Protein AF-A0A7R9TM48-F1 (afdb_monomer_lite)

Foldseek 3Di:
DVVVVVVVVVVVVLVVVVVVVVVVVVVVVPPPDPVVVVCVVVVVLVVCLVVVLVVVVQADPPDPQDRGHPVVDPVSVVSCVPSPVVVVVVVVVVVVVVVVVVVVVVVVVVVSVVVVVVVVVVVVVVVD

Organism: Micromonas pusilla (NCBI:txid38833)

Structure (mmCIF, N/CA/C/O backbone):
data_AF-A0A7R9TM48-F1
#
_entry.id   AF-A0A7R9TM48-F1
#
loop_
_atom_site.group_PDB
_atom_site.id
_atom_site.type_symbol
_atom_site.label_atom_id
_atom_site.label_alt_id
_atom_site.label_comp_id
_atom_site.label_asym_id
_atom_site.label_entity_id
_atom_site.label_seq_id
_atom_site.pdbx_PDB_ins_code
_atom_site.Cartn_x
_atom_site.Cartn_y
_atom_site.Cartn_z
_atom_site.occupancy
_atom_site.B_iso_or_equiv
_atom_site.auth_seq_id
_atom_site.auth_comp_id
_atom_site.auth_asym_id
_atom_site.auth_atom_id
_atom_site.pdbx_PDB_model_num
ATOM 1 N N . CYS A 1 1 ? 33.856 2.969 -44.219 1.00 60.69 1 CYS A N 1
ATOM 2 C CA . CYS A 1 1 ? 33.278 1.673 -43.786 1.00 60.69 1 CYS A CA 1
ATOM 3 C C . CYS A 1 1 ? 33.152 1.501 -42.269 1.00 60.69 1 CYS A C 1
ATOM 5 O O . CYS A 1 1 ? 32.064 1.160 -41.829 1.00 60.69 1 CYS A O 1
ATOM 7 N N . ALA A 1 2 ? 34.189 1.748 -41.456 1.00 60.31 2 ALA A N 1
ATOM 8 C CA . ALA A 1 2 ? 34.133 1.496 -40.005 1.00 60.31 2 ALA A CA 1
ATOM 9 C C . ALA A 1 2 ? 33.066 2.319 -39.248 1.00 60.31 2 ALA A C 1
ATOM 11 O O . ALA A 1 2 ? 32.366 1.782 -38.395 1.00 60.31 2 ALA A O 1
ATOM 12 N N . ILE A 1 3 ? 32.886 3.594 -39.612 1.00 58.06 3 ILE A N 1
ATOM 13 C CA . ILE A 1 3 ? 31.893 4.487 -38.988 1.00 58.06 3 ILE A CA 1
ATOM 14 C C . ILE A 1 3 ? 30.461 4.006 -39.277 1.00 58.06 3 ILE A C 1
ATOM 16 O O . ILE A 1 3 ? 29.659 3.862 -38.362 1.00 58.06 3 ILE A O 1
ATOM 20 N N . ALA A 1 4 ? 30.162 3.651 -40.530 1.00 64.38 4 ALA A N 1
ATOM 21 C CA . ALA A 1 4 ? 28.856 3.112 -40.919 1.00 64.38 4 ALA A CA 1
ATOM 22 C C . ALA A 1 4 ? 28.538 1.774 -40.223 1.00 64.38 4 ALA A C 1
ATOM 24 O O . ALA A 1 4 ? 27.401 1.535 -39.818 1.00 64.38 4 ALA A O 1
ATOM 25 N N . TYR A 1 5 ? 29.546 0.917 -40.027 1.00 67.50 5 TYR A N 1
ATOM 26 C CA . TYR A 1 5 ? 29.393 -0.333 -39.282 1.00 67.50 5 TYR A CA 1
ATOM 27 C C . TYR A 1 5 ? 29.118 -0.083 -37.794 1.00 67.50 5 TYR A C 1
ATOM 29 O O . TYR A 1 5 ? 28.210 -0.690 -37.229 1.00 67.50 5 TYR A O 1
ATOM 37 N N . ALA A 1 6 ? 29.840 0.854 -37.172 1.00 61.50 6 ALA A N 1
ATOM 38 C CA . ALA A 1 6 ? 29.633 1.227 -35.775 1.00 61.50 6 ALA A CA 1
ATOM 39 C C . ALA A 1 6 ? 28.235 1.824 -35.538 1.00 61.50 6 ALA A C 1
ATOM 41 O O . ALA A 1 6 ? 27.563 1.434 -34.584 1.00 61.50 6 ALA A O 1
ATOM 42 N N . LEU A 1 7 ? 27.757 2.689 -36.441 1.00 62.03 7 LEU A N 1
ATOM 43 C CA . LEU A 1 7 ? 26.403 3.256 -36.394 1.00 62.03 7 LEU A CA 1
ATOM 44 C C . LEU A 1 7 ? 25.325 2.185 -36.605 1.00 62.03 7 LEU A C 1
ATOM 46 O O . LEU A 1 7 ? 24.338 2.145 -35.871 1.00 62.03 7 LEU A O 1
ATOM 50 N N . SER A 1 8 ? 25.532 1.265 -37.551 1.00 71.81 8 SER A N 1
ATOM 51 C CA . SER A 1 8 ? 24.630 0.128 -37.787 1.00 71.81 8 SER A CA 1
ATOM 52 C C . SER A 1 8 ? 24.547 -0.797 -36.568 1.00 71.81 8 SER A C 1
ATOM 54 O O . SER A 1 8 ? 23.456 -1.204 -36.159 1.00 71.81 8 SER A O 1
ATOM 56 N N . ASN A 1 9 ? 25.686 -1.073 -35.932 1.00 68.50 9 ASN A N 1
ATOM 57 C CA . ASN A 1 9 ? 25.757 -1.909 -34.739 1.00 68.50 9 ASN A CA 1
ATOM 58 C C . ASN A 1 9 ? 25.127 -1.215 -33.519 1.00 68.50 9 ASN A C 1
ATOM 60 O O . ASN A 1 9 ? 24.345 -1.830 -32.798 1.00 68.50 9 ASN A O 1
ATOM 64 N N . ALA A 1 10 ? 25.378 0.084 -33.324 1.00 55.66 10 ALA A N 1
ATOM 65 C CA . ALA A 1 10 ? 24.742 0.882 -32.274 1.00 55.66 10 ALA A CA 1
ATOM 66 C C . ALA A 1 10 ? 23.218 0.977 -32.464 1.00 55.66 10 ALA A C 1
ATOM 68 O O . ALA A 1 10 ? 22.470 0.854 -31.494 1.00 55.66 10 ALA A O 1
ATOM 69 N N . ARG A 1 11 ? 22.742 1.106 -33.710 1.00 60.38 11 ARG A N 1
ATOM 70 C CA . ARG A 1 11 ? 21.311 1.099 -34.056 1.00 60.38 11 ARG A CA 1
ATOM 71 C C . ARG A 1 11 ? 20.660 -0.256 -33.781 1.00 60.38 11 ARG A C 1
ATOM 73 O O . ARG A 1 11 ? 19.581 -0.294 -33.193 1.00 60.38 11 ARG A O 1
ATOM 80 N N . LYS A 1 12 ? 21.313 -1.361 -34.163 1.00 68.19 12 LYS A N 1
ATOM 81 C CA . LYS A 1 12 ? 20.845 -2.727 -33.860 1.00 68.19 12 LYS A CA 1
ATOM 82 C C . LYS A 1 12 ? 20.785 -2.977 -32.355 1.00 68.19 12 LYS A C 1
ATOM 84 O O . LYS A 1 12 ? 19.770 -3.466 -31.868 1.00 68.19 12 LYS A O 1
ATOM 89 N N . ASN A 1 13 ? 21.816 -2.572 -31.618 1.00 62.69 13 ASN A N 1
ATOM 90 C CA . ASN A 1 13 ? 21.870 -2.730 -30.166 1.00 62.69 13 ASN A CA 1
ATOM 91 C C . ASN A 1 13 ? 20.833 -1.845 -29.456 1.00 62.69 13 ASN A C 1
ATOM 93 O O . ASN A 1 13 ? 20.127 -2.324 -28.575 1.00 62.69 13 ASN A O 1
ATOM 97 N N . GLY A 1 14 ? 20.660 -0.588 -29.876 1.00 60.94 14 GLY A N 1
ATOM 98 C CA . GLY A 1 14 ? 19.626 0.307 -29.345 1.00 60.94 14 GLY A CA 1
ATOM 99 C C . GLY A 1 14 ? 18.203 -0.176 -29.642 1.00 60.94 14 GLY A C 1
ATOM 100 O O . GLY A 1 14 ? 17.333 -0.105 -28.775 1.00 60.94 14 GLY A O 1
ATOM 101 N N . GLY A 1 15 ? 17.974 -0.740 -30.832 1.00 65.75 15 GLY A N 1
ATOM 102 C CA . GLY A 1 15 ? 16.712 -1.385 -31.199 1.00 65.75 15 GLY A CA 1
ATOM 103 C C . GLY A 1 15 ? 16.427 -2.642 -30.375 1.00 65.75 15 GLY A C 1
ATOM 104 O O . GLY A 1 15 ? 15.306 -2.817 -29.906 1.00 65.75 15 GLY A O 1
ATOM 105 N N . ALA A 1 16 ? 17.443 -3.472 -30.126 1.00 63.34 16 ALA A N 1
ATOM 106 C CA . ALA A 1 16 ? 17.329 -4.659 -29.280 1.00 63.34 16 ALA A CA 1
ATOM 107 C C . ALA A 1 16 ? 17.041 -4.300 -27.812 1.00 63.34 16 ALA A C 1
ATOM 109 O O . ALA A 1 16 ? 16.207 -4.938 -27.173 1.00 63.34 16 ALA A O 1
ATOM 110 N N . VAL A 1 17 ? 17.671 -3.245 -27.286 1.00 63.69 17 VAL A N 1
ATOM 111 C CA . VAL A 1 17 ? 17.399 -2.734 -25.933 1.00 63.69 17 VAL A CA 1
ATOM 112 C C . VAL A 1 17 ? 15.991 -2.143 -25.843 1.00 63.69 17 VAL A C 1
ATOM 114 O O . VAL A 1 17 ? 15.274 -2.435 -24.888 1.00 63.69 17 VAL A O 1
ATOM 117 N N . GLY A 1 18 ? 15.560 -1.371 -26.845 1.00 61.94 18 GLY A N 1
ATOM 118 C CA . GLY A 1 18 ? 14.196 -0.845 -26.927 1.00 61.94 18 GLY A CA 1
ATOM 119 C C . GLY A 1 18 ? 13.143 -1.955 -26.978 1.00 61.94 18 GLY A C 1
ATOM 120 O O . GLY A 1 18 ? 12.185 -1.918 -26.211 1.00 61.94 18 GLY A O 1
ATOM 121 N N . ALA A 1 19 ? 13.361 -2.979 -27.807 1.00 62.81 19 ALA A N 1
ATOM 122 C CA . ALA A 1 19 ? 12.497 -4.154 -27.892 1.00 62.81 19 ALA A CA 1
ATOM 123 C C . ALA A 1 19 ? 12.483 -4.956 -26.581 1.00 62.81 19 ALA A C 1
ATOM 125 O O . ALA A 1 19 ? 11.420 -5.366 -26.138 1.00 62.81 19 ALA A O 1
ATOM 126 N N . SER A 1 20 ? 13.629 -5.114 -25.912 1.00 60.62 20 SER A N 1
ATOM 127 C CA . SER A 1 20 ? 13.728 -5.799 -24.615 1.00 60.62 20 SER A CA 1
ATOM 128 C C . SER A 1 20 ? 13.022 -5.034 -23.487 1.00 60.62 20 SER A C 1
ATOM 130 O O . SER A 1 20 ? 12.338 -5.634 -22.658 1.00 60.62 20 SER A O 1
ATOM 132 N N . LEU A 1 21 ? 13.103 -3.698 -23.481 1.00 64.12 21 LEU A N 1
ATOM 133 C CA . LEU A 1 21 ? 12.345 -2.853 -22.552 1.00 64.12 21 LEU A CA 1
ATOM 134 C C . LEU A 1 21 ? 10.840 -2.919 -22.818 1.00 64.12 21 LEU A C 1
ATOM 136 O O . LEU A 1 21 ? 10.068 -3.039 -21.866 1.00 64.12 21 LEU A O 1
ATOM 140 N N . MET A 1 22 ? 10.424 -2.885 -24.087 1.00 62.09 22 MET A N 1
ATOM 141 C CA . MET A 1 22 ? 9.015 -3.031 -24.453 1.00 62.09 22 MET A CA 1
ATOM 142 C C . MET A 1 22 ? 8.488 -4.417 -24.068 1.00 62.09 22 MET A C 1
ATOM 144 O O . MET A 1 22 ? 7.476 -4.500 -23.381 1.00 62.09 22 MET A O 1
ATOM 148 N N . MET A 1 23 ? 9.233 -5.481 -24.377 1.00 60.19 23 MET A N 1
ATOM 149 C CA . MET A 1 23 ? 8.916 -6.862 -24.000 1.00 60.19 23 MET A CA 1
ATOM 150 C C . MET A 1 23 ? 8.852 -7.029 -22.474 1.00 60.19 23 MET A C 1
ATOM 152 O O . MET A 1 23 ? 7.957 -7.686 -21.962 1.00 60.19 23 MET A O 1
ATOM 156 N N . SER A 1 24 ? 9.746 -6.384 -21.716 1.00 59.97 24 SER A N 1
ATOM 157 C CA . SER A 1 24 ? 9.717 -6.370 -20.244 1.00 59.97 24 SER A CA 1
ATOM 158 C C . SER A 1 24 ? 8.503 -5.613 -19.686 1.00 59.97 24 SER A C 1
ATOM 160 O O . SER A 1 24 ? 7.911 -6.031 -18.686 1.00 59.97 24 SER A O 1
ATOM 162 N N . SER A 1 25 ? 8.094 -4.521 -20.343 1.00 61.28 25 SER A N 1
ATOM 163 C CA . SER A 1 25 ? 6.884 -3.772 -19.983 1.00 61.28 25 SER A CA 1
ATOM 164 C C . SER A 1 25 ? 5.606 -4.559 -20.296 1.00 61.28 25 SER A C 1
ATOM 166 O O . SER A 1 25 ? 4.717 -4.627 -19.449 1.00 61.28 25 SER A O 1
ATOM 168 N N . GLU A 1 26 ? 5.568 -5.241 -21.442 1.00 58.06 26 GLU A N 1
ATOM 169 C CA . GLU A 1 26 ? 4.439 -6.043 -21.917 1.00 58.06 26 GLU A CA 1
ATOM 170 C C . GLU A 1 26 ? 4.312 -7.359 -21.138 1.00 58.06 26 GLU A C 1
ATOM 172 O O . GLU A 1 26 ? 3.219 -7.780 -20.767 1.00 58.06 26 GLU A O 1
ATOM 177 N N . GLN A 1 27 ? 5.435 -7.975 -20.763 1.00 58.00 27 GLN A N 1
ATOM 178 C CA . GLN A 1 27 ? 5.453 -9.157 -19.901 1.00 58.00 27 GLN A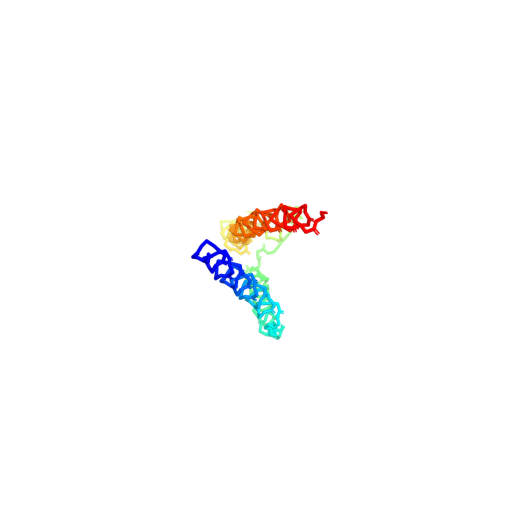 CA 1
ATOM 179 C C . GLN A 1 27 ? 5.041 -8.834 -18.459 1.00 58.00 27 GLN A C 1
ATOM 181 O O . GLN A 1 27 ? 4.505 -9.696 -17.758 1.00 58.00 27 GLN A O 1
ATOM 186 N N . ARG A 1 28 ? 5.269 -7.600 -17.987 1.00 58.69 28 ARG A N 1
ATOM 187 C CA . ARG A 1 28 ? 4.772 -7.150 -16.679 1.00 58.69 28 ARG A CA 1
ATOM 188 C C . ARG A 1 28 ? 3.253 -6.971 -16.687 1.00 58.69 28 ARG A C 1
ATOM 190 O O . ARG A 1 28 ? 2.627 -7.326 -15.692 1.00 58.69 28 ARG A O 1
ATOM 197 N N . THR A 1 29 ? 2.668 -6.460 -17.768 1.00 61.78 29 THR A N 1
ATOM 198 C CA . THR A 1 29 ? 1.210 -6.296 -17.901 1.00 61.78 29 THR A CA 1
ATOM 199 C C . THR A 1 29 ? 0.478 -7.608 -18.195 1.00 61.78 29 THR A C 1
ATOM 201 O O . THR A 1 29 ? -0.665 -7.747 -17.773 1.00 61.78 29 THR A O 1
ATOM 204 N N . ASN A 1 30 ? 1.125 -8.589 -18.838 1.00 59.91 30 ASN A N 1
ATOM 205 C CA . ASN A 1 30 ? 0.511 -9.883 -19.184 1.00 59.91 30 ASN A CA 1
ATOM 206 C C . ASN A 1 30 ? 0.585 -10.967 -18.098 1.00 59.91 30 ASN A C 1
ATOM 208 O O . ASN A 1 30 ? 0.070 -12.068 -18.301 1.00 59.91 30 ASN A O 1
ATOM 212 N N . ARG A 1 31 ? 1.214 -10.718 -16.940 1.00 69.25 31 ARG A N 1
ATOM 213 C CA . ARG A 1 31 ? 1.091 -11.678 -15.835 1.00 69.25 31 ARG A CA 1
ATOM 214 C C . ARG A 1 31 ? -0.358 -11.657 -15.351 1.00 69.25 31 ARG A C 1
ATOM 216 O O . ARG A 1 31 ? -0.801 -10.598 -14.905 1.00 69.25 31 ARG A O 1
ATOM 223 N N . PRO A 1 32 ? -1.086 -12.788 -15.394 1.00 67.56 32 PRO A N 1
ATOM 224 C CA . PRO A 1 32 ? -2.445 -12.820 -14.890 1.00 67.56 32 PRO A CA 1
ATOM 225 C C . PRO A 1 32 ? -2.395 -12.450 -13.411 1.00 67.56 32 PRO A C 1
ATOM 227 O O . PRO A 1 32 ? -1.780 -13.148 -12.600 1.00 67.56 32 PRO A O 1
ATOM 230 N N . PHE A 1 33 ? -3.001 -11.315 -13.065 1.00 71.69 33 PHE A N 1
ATOM 231 C CA . PHE A 1 33 ? -3.253 -10.997 -11.673 1.00 71.69 33 PHE A CA 1
ATOM 232 C C . PHE A 1 33 ? -4.131 -12.113 -11.132 1.00 71.69 33 PHE A C 1
ATOM 234 O O . PHE A 1 33 ? -5.235 -12.335 -11.627 1.00 71.69 33 PHE A O 1
ATOM 241 N N . ASP A 1 34 ? -3.632 -12.845 -10.140 1.00 85.62 34 ASP A N 1
ATOM 242 C CA . ASP A 1 34 ? -4.445 -13.835 -9.452 1.00 85.62 34 ASP A CA 1
ATOM 243 C C . ASP A 1 34 ? -5.459 -13.083 -8.584 1.00 85.62 34 ASP A C 1
ATOM 245 O O . ASP A 1 34 ? -5.242 -12.787 -7.404 1.00 85.62 34 ASP A O 1
ATOM 249 N N . VAL A 1 35 ? -6.564 -12.717 -9.230 1.00 88.50 35 VAL A N 1
ATOM 250 C CA . VAL A 1 35 ? -7.659 -11.937 -8.661 1.00 88.50 35 VAL A CA 1
ATOM 251 C C . VAL A 1 35 ? -8.197 -12.636 -7.416 1.00 88.50 35 VAL A C 1
ATOM 253 O O . VAL A 1 35 ? -8.550 -11.973 -6.444 1.00 88.50 35 VAL A O 1
ATOM 256 N N . ARG A 1 36 ? -8.191 -13.974 -7.401 1.00 91.56 36 ARG A N 1
ATOM 257 C CA . ARG A 1 36 ? -8.656 -14.774 -6.264 1.00 91.56 36 ARG A CA 1
ATOM 258 C C . ARG A 1 36 ? -7.738 -14.609 -5.062 1.00 91.56 36 ARG A C 1
ATOM 260 O O . ARG A 1 36 ? -8.241 -14.379 -3.968 1.00 91.56 36 ARG A O 1
ATOM 267 N N . ARG A 1 37 ? -6.415 -14.660 -5.249 1.00 88.69 37 ARG A N 1
ATOM 268 C CA . ARG A 1 37 ? -5.454 -14.392 -4.160 1.00 88.69 37 ARG A CA 1
ATOM 269 C C . ARG A 1 37 ? -5.583 -12.970 -3.629 1.00 88.69 37 ARG A C 1
ATOM 271 O O . ARG A 1 37 ? -5.581 -12.777 -2.418 1.00 88.69 37 ARG A O 1
ATOM 278 N N . PHE A 1 38 ? -5.740 -11.990 -4.517 1.00 89.75 38 PHE A N 1
ATOM 279 C CA . PHE A 1 38 ? -5.944 -10.595 -4.123 1.00 89.75 38 PHE A CA 1
ATOM 280 C C . PHE A 1 38 ? -7.202 -10.422 -3.263 1.00 89.75 38 PHE A C 1
ATOM 282 O O . PHE A 1 38 ? -7.132 -9.857 -2.172 1.00 89.75 38 PHE A O 1
ATOM 289 N N . HIS A 1 39 ? -8.332 -10.982 -3.706 1.00 92.94 39 HIS A N 1
ATOM 290 C CA . HIS A 1 39 ? -9.576 -10.953 -2.938 1.00 92.94 39 HIS A CA 1
ATOM 291 C C . HIS A 1 39 ? -9.434 -11.716 -1.622 1.00 92.94 39 HIS A C 1
ATOM 293 O O . HIS A 1 39 ? -9.830 -11.195 -0.589 1.00 92.94 39 HIS A O 1
ATOM 299 N N . ALA A 1 40 ? -8.812 -12.896 -1.620 1.00 95.19 40 ALA A N 1
ATOM 300 C CA . ALA A 1 40 ? -8.599 -13.665 -0.398 1.00 95.19 40 ALA A CA 1
ATOM 301 C C . ALA A 1 40 ? -7.820 -12.863 0.658 1.00 95.19 40 ALA A C 1
ATOM 303 O O . ALA A 1 40 ? -8.217 -12.839 1.822 1.00 95.19 40 ALA A O 1
ATOM 304 N N . VAL A 1 41 ? -6.756 -12.155 0.262 1.00 92.25 41 VAL A N 1
ATOM 305 C CA . VAL A 1 41 ? -5.973 -11.308 1.177 1.00 92.25 41 VAL A CA 1
ATOM 306 C C . VAL A 1 41 ? -6.789 -10.110 1.659 1.00 92.25 41 VAL A C 1
ATOM 308 O O . VAL A 1 41 ? -6.880 -9.885 2.860 1.00 92.25 41 VAL A O 1
ATOM 311 N N . ILE A 1 42 ? -7.416 -9.355 0.757 1.00 92.44 42 ILE A N 1
ATOM 312 C CA . ILE A 1 42 ? -8.146 -8.142 1.152 1.00 92.44 42 ILE A CA 1
ATOM 313 C C . ILE A 1 42 ? -9.329 -8.482 2.045 1.00 92.44 42 ILE A C 1
ATOM 315 O O . ILE A 1 42 ? -9.488 -7.888 3.105 1.00 92.44 42 ILE A O 1
ATOM 319 N N . TRP A 1 43 ? -10.132 -9.466 1.653 1.00 95.38 43 TRP A N 1
ATOM 320 C CA . TRP A 1 43 ? -11.326 -9.837 2.399 1.00 95.38 43 TRP A CA 1
ATOM 321 C C . TRP A 1 43 ? -10.980 -10.430 3.762 1.00 95.38 43 TRP A 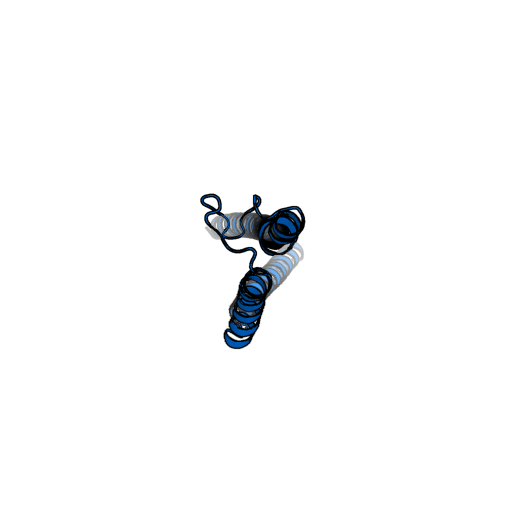C 1
ATOM 323 O O . TRP A 1 43 ? -11.660 -10.122 4.738 1.00 95.38 43 TRP A O 1
ATOM 333 N N . SER A 1 44 ? -9.909 -11.226 3.863 1.00 94.06 44 SER A N 1
ATOM 334 C CA . SER A 1 44 ? -9.469 -11.756 5.158 1.00 94.06 44 SER A CA 1
ATOM 335 C C . SER A 1 44 ? -8.951 -10.656 6.080 1.00 94.06 44 SER A C 1
ATOM 337 O O . SER A 1 44 ? -9.355 -10.601 7.240 1.00 94.06 44 SER A O 1
ATOM 339 N N . VAL A 1 45 ? -8.123 -9.740 5.574 1.00 92.50 45 VAL A N 1
ATOM 340 C CA . VAL A 1 45 ? -7.594 -8.622 6.367 1.00 92.50 45 VAL A CA 1
ATOM 341 C C . VAL A 1 45 ? -8.719 -7.676 6.789 1.00 92.50 45 VAL A C 1
ATOM 343 O O . VAL A 1 45 ? -8.836 -7.366 7.973 1.00 92.50 45 VAL A O 1
ATOM 346 N N . SER A 1 46 ? -9.590 -7.260 5.866 1.00 91.81 46 SER A N 1
ATOM 347 C CA . SER A 1 46 ? -10.749 -6.414 6.180 1.00 91.81 46 SER A CA 1
ATOM 348 C C . SER A 1 46 ? -11.698 -7.094 7.169 1.00 91.81 46 SER A C 1
ATOM 350 O O . SER A 1 46 ? -12.130 -6.465 8.134 1.00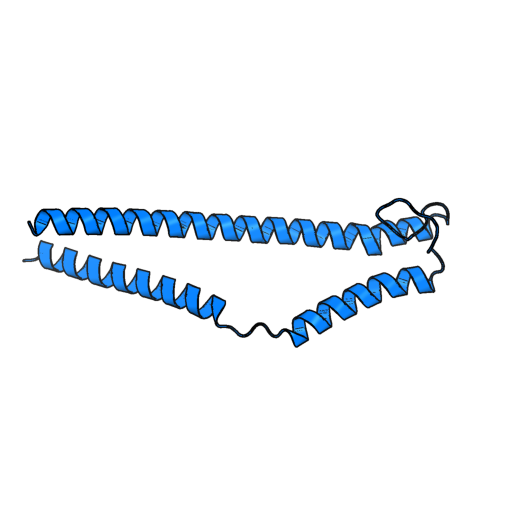 91.81 46 SER A O 1
ATOM 352 N N . GLY A 1 47 ? -11.975 -8.386 6.975 1.00 91.94 47 GLY A N 1
ATOM 353 C CA . GLY A 1 47 ? -12.796 -9.182 7.885 1.00 91.94 47 GLY A CA 1
ATOM 354 C C . GLY A 1 47 ? -12.191 -9.277 9.286 1.00 91.94 47 GLY A C 1
ATOM 355 O O . GLY A 1 47 ? -12.892 -9.064 10.274 1.00 91.94 47 GLY A O 1
ATOM 356 N N . ALA A 1 48 ? -10.884 -9.520 9.401 1.00 91.31 48 ALA A N 1
ATOM 357 C CA . ALA A 1 48 ? -10.193 -9.567 10.689 1.00 91.31 48 ALA A CA 1
ATOM 358 C C . ALA A 1 48 ? -10.214 -8.203 11.402 1.00 91.31 48 ALA A C 1
ATOM 360 O O . ALA A 1 48 ? -10.571 -8.116 12.577 1.00 91.31 48 ALA A O 1
ATOM 361 N N . LEU A 1 49 ? -9.905 -7.119 10.685 1.00 90.06 49 LEU A N 1
ATOM 362 C CA . LEU A 1 49 ? -9.890 -5.763 11.246 1.00 90.06 49 LEU A CA 1
ATOM 363 C C . LEU A 1 49 ? -11.283 -5.260 11.652 1.00 90.06 49 LEU A C 1
ATOM 365 O O . LEU A 1 49 ? -11.383 -4.404 12.530 1.00 90.06 49 LEU A O 1
ATOM 369 N N . ALA A 1 50 ? -12.348 -5.800 11.057 1.00 88.38 50 ALA A N 1
ATOM 370 C CA . ALA A 1 50 ? -13.723 -5.528 11.463 1.00 88.38 50 ALA A CA 1
ATOM 371 C C . ALA A 1 50 ? -14.171 -6.397 12.653 1.00 88.38 50 ALA A C 1
ATOM 373 O O . ALA A 1 50 ? -14.782 -5.892 13.595 1.00 88.38 50 ALA A O 1
ATOM 374 N N . THR A 1 51 ? -13.854 -7.695 12.639 1.00 88.50 51 THR A N 1
ATOM 375 C CA . THR A 1 51 ? -14.339 -8.654 13.651 1.00 88.50 51 THR A CA 1
ATOM 376 C C . THR A 1 51 ? -13.644 -8.512 15.003 1.00 88.50 51 THR A C 1
ATOM 378 O O . THR A 1 51 ? -14.298 -8.688 16.026 1.00 88.50 51 THR A O 1
ATOM 381 N N . VAL A 1 52 ? -12.360 -8.142 15.041 1.00 89.38 52 VAL A N 1
ATOM 382 C CA . VAL A 1 52 ? -11.592 -7.956 16.288 1.00 89.38 52 VAL A CA 1
ATOM 383 C C . VAL A 1 52 ? -12.167 -6.852 17.201 1.00 89.38 52 VAL A C 1
ATOM 385 O O . VAL A 1 52 ? -12.457 -7.131 18.364 1.00 89.38 52 VAL A O 1
ATOM 388 N N . PRO A 1 53 ? -12.384 -5.603 16.743 1.00 86.69 53 PRO A N 1
ATOM 389 C CA . PRO A 1 53 ? -13.001 -4.573 17.583 1.00 86.69 53 PRO A CA 1
ATOM 390 C C . PRO A 1 53 ? -14.493 -4.829 17.845 1.00 86.69 53 PRO A C 1
ATOM 392 O O . PRO A 1 53 ? -15.025 -4.362 18.855 1.00 86.69 53 PRO A O 1
ATOM 395 N N . TRP A 1 54 ? -15.171 -5.568 16.958 1.00 86.12 54 TRP A N 1
ATOM 396 C CA . TRP A 1 54 ? -16.551 -5.998 17.175 1.00 86.12 54 TRP A CA 1
ATOM 397 C C . TRP A 1 54 ? -16.663 -6.990 18.335 1.00 86.12 54 TRP A C 1
ATOM 399 O O . TRP A 1 54 ? -17.447 -6.751 19.254 1.00 86.12 54 TRP A O 1
ATOM 409 N N . SER A 1 55 ? -15.838 -8.042 18.352 1.00 87.25 55 SER A N 1
ATOM 410 C CA . SER A 1 55 ? -15.835 -9.046 19.425 1.00 87.25 55 SER A CA 1
ATOM 411 C C . SER A 1 55 ? -15.396 -8.468 20.773 1.00 87.25 55 SER A C 1
ATOM 413 O O . SER A 1 55 ? -15.874 -8.907 21.815 1.00 87.25 55 SER A O 1
ATOM 415 N N . ALA A 1 56 ? -14.558 -7.428 20.764 1.00 85.12 56 ALA A N 1
ATOM 416 C CA . ALA A 1 56 ? -14.168 -6.684 21.960 1.00 85.12 56 ALA A CA 1
ATOM 417 C C . ALA A 1 56 ? -15.246 -5.706 22.480 1.00 85.12 56 ALA A C 1
ATOM 419 O O . ALA A 1 56 ? -15.040 -5.065 23.511 1.00 85.12 56 ALA A O 1
ATOM 420 N N . GLY A 1 57 ? -16.376 -5.538 21.779 1.00 84.38 57 GLY A N 1
ATOM 421 C CA . GLY A 1 57 ? -17.480 -4.678 22.221 1.00 84.38 57 GLY A CA 1
ATOM 422 C C . GLY A 1 57 ? -17.132 -3.185 22.285 1.00 84.38 57 GLY A C 1
ATOM 423 O O . GLY A 1 57 ? -17.766 -2.431 23.025 1.00 84.38 57 GLY A O 1
ATOM 424 N N . VAL A 1 58 ? -16.124 -2.732 21.532 1.00 86.81 58 VAL A N 1
ATOM 425 C CA . VAL A 1 58 ? -15.653 -1.331 21.546 1.00 86.81 58 VAL A CA 1
ATOM 426 C C . VAL A 1 58 ? -16.266 -0.466 20.438 1.00 86.81 58 VAL A C 1
ATOM 428 O O . VAL A 1 58 ? -15.936 0.716 20.316 1.00 86.81 58 VAL A O 1
ATOM 431 N N . LEU A 1 59 ? -17.167 -1.033 19.632 1.00 85.44 59 LEU A N 1
ATOM 432 C CA . LEU A 1 59 ? -17.914 -0.289 18.620 1.00 85.44 59 LEU A CA 1
ATOM 433 C C . LEU A 1 59 ? -18.879 0.706 19.271 1.00 85.44 59 LEU A C 1
ATOM 435 O O . LEU A 1 59 ? -19.526 0.404 20.276 1.00 85.44 59 LEU A O 1
ATOM 439 N N . GLY A 1 60 ? -19.009 1.892 18.686 1.00 82.44 60 GLY A N 1
ATOM 440 C CA . GLY A 1 60 ? -19.948 2.894 19.175 1.00 82.44 60 GLY A CA 1
ATOM 441 C C . GLY A 1 60 ? -20.020 4.128 18.283 1.00 82.44 60 GLY A C 1
ATOM 442 O O . GLY A 1 60 ? -19.344 4.178 17.255 1.00 82.44 60 GLY A O 1
ATOM 443 N N . PRO A 1 61 ? -20.834 5.129 18.668 1.00 77.75 61 PRO A N 1
ATOM 444 C CA . PRO A 1 61 ? -20.909 6.411 17.979 1.00 77.75 61 PRO A CA 1
ATOM 445 C C . PRO A 1 61 ? -19.568 7.136 18.122 1.00 77.75 61 PRO A C 1
ATOM 447 O O . PRO A 1 61 ? -19.297 7.850 19.090 1.00 77.75 61 PRO A O 1
ATOM 450 N N . ALA A 1 62 ? -18.707 6.884 17.150 1.00 79.69 62 ALA A N 1
ATOM 451 C CA . ALA A 1 62 ? -17.374 7.427 17.025 1.00 79.69 62 ALA A CA 1
ATOM 452 C C . ALA A 1 62 ? -17.337 8.440 15.864 1.00 79.69 62 ALA A C 1
ATOM 454 O O . ALA A 1 62 ? -18.305 8.577 15.120 1.00 79.69 62 ALA A O 1
ATOM 455 N N . GLY A 1 63 ? -16.260 9.228 15.761 1.00 74.62 63 GLY A N 1
ATOM 456 C CA . GLY A 1 63 ? -16.150 10.287 14.745 1.00 74.62 63 GLY A CA 1
ATOM 457 C C . GLY A 1 63 ? -16.262 9.773 13.301 1.00 74.62 63 GLY A C 1
ATOM 458 O O . GLY A 1 63 ? -16.201 8.574 13.059 1.00 74.62 63 GLY A O 1
ATOM 459 N N . ALA A 1 64 ? -16.337 10.692 12.334 1.00 73.00 64 ALA A N 1
ATOM 460 C CA . ALA A 1 64 ? -16.694 10.418 10.931 1.00 73.00 64 ALA A CA 1
ATOM 461 C C . ALA A 1 64 ? -15.910 9.296 10.215 1.00 73.00 64 ALA A C 1
ATOM 463 O O . ALA A 1 64 ? -16.388 8.752 9.227 1.00 73.00 64 ALA A O 1
ATOM 464 N N . TRP A 1 65 ? -14.716 8.951 10.697 1.00 75.38 65 TRP A N 1
ATOM 465 C CA . TRP A 1 65 ? -13.774 8.083 9.989 1.00 75.38 65 TRP A CA 1
ATOM 466 C C . TRP A 1 65 ? -13.537 6.726 10.652 1.00 75.38 65 TRP A C 1
ATOM 468 O O . TRP A 1 65 ? -12.953 5.848 10.031 1.00 75.38 65 TRP A O 1
ATOM 478 N N . CYS A 1 66 ? -13.935 6.539 11.912 1.00 80.31 66 CYS A N 1
ATOM 479 C CA . CYS A 1 66 ? -13.629 5.318 12.655 1.00 80.31 66 CYS A CA 1
ATOM 480 C C . CYS A 1 66 ? -14.821 4.920 13.516 1.00 80.31 66 CYS A C 1
ATOM 482 O O . CYS A 1 66 ? -15.360 5.766 14.216 1.00 80.31 66 CYS A O 1
ATOM 484 N N . TRP A 1 67 ? -15.170 3.635 13.509 1.00 82.94 67 TRP A N 1
ATOM 485 C CA . TRP A 1 67 ? -16.315 3.053 14.220 1.00 82.94 67 TRP A CA 1
ATOM 486 C C . TRP A 1 67 ? -16.031 2.640 15.680 1.00 82.94 67 TRP A C 1
ATOM 488 O O . TRP A 1 67 ? -16.929 2.179 16.383 1.00 82.94 67 TRP A O 1
ATOM 498 N N . ILE A 1 68 ? -14.782 2.755 16.146 1.00 85.19 68 ILE A N 1
ATOM 499 C CA . ILE A 1 68 ? -14.365 2.367 17.505 1.00 85.19 68 ILE A CA 1
ATOM 500 C C . ILE A 1 68 ? -14.489 3.578 18.430 1.00 85.19 68 ILE A C 1
ATOM 502 O O . ILE A 1 68 ? -13.833 4.595 18.200 1.00 85.19 68 ILE A O 1
ATOM 506 N N . ASP A 1 69 ? -15.285 3.497 19.493 1.00 85.31 69 ASP A N 1
ATOM 507 C CA . ASP A 1 69 ? -15.528 4.640 20.381 1.00 85.31 69 ASP A CA 1
ATOM 508 C C . ASP A 1 69 ? -14.382 4.843 21.381 1.00 85.31 69 ASP A C 1
ATOM 510 O O . ASP A 1 69 ? -14.228 4.096 22.344 1.00 85.31 69 ASP A O 1
ATOM 514 N N . ALA A 1 70 ? -13.593 5.904 21.182 1.00 78.56 70 ALA A N 1
ATOM 515 C CA . ALA A 1 70 ? -12.469 6.259 22.052 1.00 78.56 70 ALA A CA 1
ATOM 516 C C . ALA A 1 70 ? -12.885 6.558 23.507 1.00 78.56 70 ALA A C 1
ATOM 518 O O . ALA A 1 70 ? -12.037 6.511 24.403 1.00 78.56 70 ALA A O 1
ATOM 519 N N . ARG A 1 71 ? -14.173 6.844 23.754 1.00 79.94 71 ARG A N 1
ATOM 520 C CA . ARG A 1 71 ? -14.723 7.081 25.097 1.00 79.94 71 ARG A CA 1
ATOM 521 C C . ARG A 1 71 ? -14.916 5.795 25.898 1.00 79.94 71 ARG A C 1
ATOM 523 O O . ARG A 1 71 ? -15.029 5.867 27.115 1.00 79.94 71 ARG A O 1
ATOM 530 N N . ARG A 1 72 ? -14.857 4.619 25.259 1.00 80.56 72 ARG A N 1
ATOM 531 C CA . ARG A 1 72 ? -14.930 3.299 25.922 1.00 80.56 72 ARG A CA 1
ATOM 532 C C . ARG A 1 72 ? -13.630 2.887 26.636 1.00 80.56 72 ARG A C 1
ATOM 534 O O . ARG A 1 72 ? -13.440 1.721 26.967 1.00 80.56 72 ARG A O 1
ATOM 541 N N . GLY A 1 73 ? -12.729 3.838 26.891 1.00 84.06 73 GLY A N 1
ATOM 542 C CA . GLY A 1 73 ? -11.510 3.645 27.675 1.00 84.06 73 GLY A CA 1
ATOM 543 C C . GLY A 1 73 ? -10.265 3.296 26.852 1.00 84.06 73 GLY A C 1
ATOM 544 O O . GLY A 1 73 ? -10.260 3.313 25.620 1.00 84.06 73 GLY A O 1
ATOM 545 N N . ARG A 1 74 ? -9.169 2.981 27.559 1.00 86.38 74 ARG A N 1
ATOM 546 C CA . ARG A 1 74 ? -7.829 2.766 26.971 1.00 86.38 74 ARG A CA 1
ATOM 547 C C . ARG A 1 74 ? -7.795 1.637 25.936 1.00 86.38 74 ARG A C 1
ATOM 549 O O . ARG A 1 74 ? -7.106 1.755 24.929 1.00 86.38 74 ARG A O 1
ATOM 556 N N . THR A 1 75 ? -8.573 0.578 26.148 1.00 86.06 75 THR A N 1
ATOM 557 C CA . THR A 1 75 ? -8.670 -0.565 25.228 1.00 86.06 75 THR A CA 1
ATOM 558 C C . THR A 1 75 ? -9.205 -0.145 23.858 1.00 86.06 75 THR A C 1
ATOM 560 O O . THR A 1 75 ? -8.645 -0.518 22.831 1.00 86.06 75 THR A O 1
ATOM 563 N N . ALA A 1 76 ? -10.235 0.703 23.820 1.00 86.56 76 ALA A N 1
ATOM 564 C CA . ALA A 1 76 ? -10.785 1.211 22.567 1.00 86.56 76 ALA A CA 1
ATOM 565 C C . ALA A 1 76 ? -9.797 2.134 21.831 1.00 86.56 76 ALA A C 1
ATOM 567 O O . ALA A 1 76 ? -9.710 2.097 20.604 1.00 86.56 76 ALA A O 1
ATOM 568 N N . GLN A 1 77 ? -8.997 2.916 22.563 1.00 87.81 77 GLN A N 1
ATOM 569 C CA . GLN A 1 77 ? -7.929 3.725 21.965 1.00 87.81 77 GLN A CA 1
ATOM 570 C C . GLN A 1 77 ? -6.829 2.857 21.340 1.00 87.81 77 GLN A C 1
ATOM 572 O O . GLN A 1 77 ? -6.403 3.130 20.217 1.00 87.81 77 GLN A O 1
ATOM 577 N N . ALA A 1 78 ? -6.422 1.779 22.018 1.00 89.50 78 ALA A N 1
ATOM 578 C CA . ALA A 1 78 ? -5.470 0.816 21.468 1.00 89.50 78 ALA A CA 1
ATOM 579 C C . ALA A 1 78 ? -6.007 0.161 20.183 1.00 89.50 78 ALA A C 1
ATOM 581 O O . ALA A 1 78 ? -5.291 0.102 19.184 1.00 89.50 78 ALA A O 1
ATOM 582 N N . PHE A 1 79 ? -7.283 -0.241 20.157 1.00 90.00 79 PHE A N 1
ATOM 583 C CA . PHE A 1 79 ? -7.906 -0.782 18.945 1.00 90.00 79 PHE A CA 1
ATOM 584 C C . PHE A 1 79 ? -8.013 0.249 17.812 1.00 90.00 79 PHE A C 1
ATOM 586 O O . PHE A 1 79 ? -7.799 -0.112 16.658 1.00 90.00 79 PHE A O 1
ATOM 593 N N . ARG A 1 80 ? -8.268 1.536 18.095 1.00 89.62 80 ARG A N 1
ATOM 594 C CA . ARG A 1 80 ? -8.197 2.596 17.065 1.00 89.62 80 ARG A CA 1
ATOM 595 C C . ARG A 1 80 ? -6.802 2.690 16.457 1.00 89.62 80 ARG A C 1
ATOM 597 O O . ARG A 1 80 ? -6.671 2.785 15.240 1.00 89.62 80 ARG A O 1
ATOM 604 N N . LEU A 1 81 ? -5.760 2.661 17.283 1.00 89.62 81 LEU A N 1
ATOM 605 C CA . LEU A 1 81 ? -4.387 2.724 16.790 1.00 89.62 81 LEU A CA 1
ATOM 606 C C . LEU A 1 81 ? -4.052 1.497 15.933 1.00 89.62 81 LEU A C 1
ATOM 608 O O . LEU A 1 81 ? -3.617 1.647 14.795 1.00 89.62 81 LEU A O 1
ATOM 612 N N . MET A 1 82 ? -4.313 0.299 16.456 1.00 90.38 82 MET A N 1
ATOM 613 C CA . MET A 1 82 ? -3.880 -0.957 15.842 1.00 90.38 82 MET A CA 1
ATOM 614 C C . MET A 1 82 ? -4.744 -1.389 14.658 1.00 90.38 82 MET A C 1
ATOM 616 O O . MET A 1 82 ? -4.208 -1.805 13.637 1.00 90.38 82 MET A O 1
ATOM 620 N N . CYS A 1 83 ? -6.071 -1.304 14.769 1.00 89.44 83 CYS A N 1
ATOM 621 C CA . CYS A 1 83 ? -6.975 -1.826 13.743 1.00 89.44 83 CYS A CA 1
ATOM 622 C C . CYS A 1 83 ? -7.337 -0.799 12.668 1.00 89.44 83 CYS A C 1
ATOM 624 O O . CYS A 1 83 ? -7.816 -1.189 11.607 1.00 89.44 83 CYS A O 1
ATOM 626 N N . PHE A 1 84 ? -7.128 0.495 12.925 1.00 88.25 84 PHE A N 1
ATOM 627 C CA . PHE A 1 84 ? -7.472 1.554 11.978 1.00 88.25 84 PHE A CA 1
ATOM 628 C C . PHE A 1 84 ? -6.241 2.340 11.524 1.00 88.25 84 PHE A C 1
ATOM 630 O O . PHE A 1 84 ? -5.896 2.305 10.344 1.00 88.25 84 PHE A O 1
ATOM 637 N N . TYR A 1 85 ? -5.537 3.012 12.438 1.00 90.88 85 TYR A N 1
ATOM 638 C CA . TYR A 1 85 ? -4.452 3.913 12.038 1.00 90.88 85 TYR A CA 1
ATOM 639 C C . TYR A 1 85 ? -3.237 3.182 11.461 1.00 90.88 85 TYR A C 1
ATOM 641 O O . TYR A 1 85 ? -2.734 3.603 10.424 1.00 90.88 85 TYR A O 1
ATOM 649 N N . VAL A 1 86 ? -2.771 2.096 12.084 1.00 93.38 86 VAL A N 1
ATOM 650 C CA . VAL A 1 86 ? -1.606 1.340 11.590 1.00 93.38 86 VAL A CA 1
ATOM 651 C C . VAL A 1 86 ? -1.824 0.846 10.149 1.00 93.38 86 VAL A C 1
ATOM 653 O O . VAL A 1 86 ? -1.004 1.193 9.298 1.00 93.38 86 VAL A O 1
ATOM 656 N N . PRO A 1 87 ? -2.927 0.145 9.811 1.00 91.50 87 PRO A N 1
ATOM 657 C CA . PRO A 1 87 ? -3.214 -0.242 8.431 1.00 91.50 87 PRO A CA 1
ATOM 658 C C . PRO A 1 87 ? -3.252 0.940 7.458 1.00 91.50 87 PRO A C 1
ATOM 660 O O . PRO A 1 87 ? -2.648 0.863 6.390 1.00 91.50 87 PRO A O 1
ATOM 663 N N . VAL A 1 88 ? -3.903 2.049 7.831 1.00 91.69 88 VAL A N 1
ATOM 664 C CA . VAL A 1 88 ? -3.986 3.256 6.989 1.00 91.69 88 VAL A CA 1
ATOM 665 C C . VAL A 1 88 ? -2.596 3.813 6.688 1.00 91.69 88 VAL A C 1
ATOM 667 O O . VAL A 1 88 ? -2.269 4.059 5.528 1.00 91.69 88 VAL A O 1
ATOM 670 N N . TRP A 1 89 ? -1.748 3.962 7.705 1.00 95.62 89 TRP A N 1
ATOM 671 C CA . TRP A 1 89 ? -0.386 4.458 7.516 1.00 95.62 89 TRP A CA 1
ATOM 672 C C . TRP A 1 89 ? 0.474 3.505 6.684 1.00 95.62 89 TRP A C 1
ATOM 674 O O . TRP A 1 89 ? 1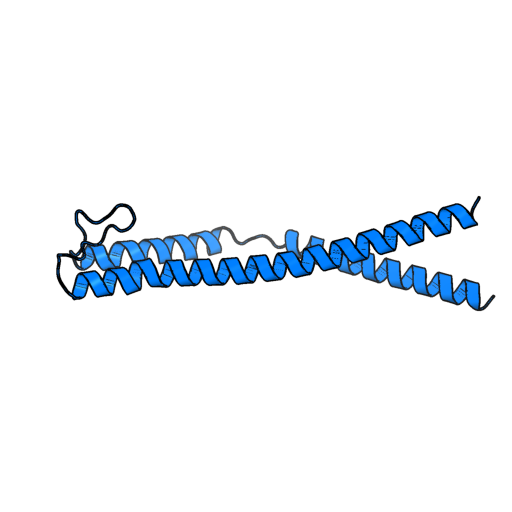.236 3.967 5.834 1.00 95.62 89 TRP A O 1
ATOM 684 N N . CYS A 1 90 ? 0.327 2.191 6.867 1.00 94.62 90 CYS A N 1
ATOM 685 C CA . CYS A 1 90 ? 1.008 1.200 6.036 1.00 94.62 90 CYS A CA 1
ATOM 686 C C . CYS A 1 90 ? 0.608 1.321 4.559 1.00 94.62 90 CYS A C 1
ATOM 688 O O . CYS A 1 90 ? 1.484 1.300 3.694 1.00 94.62 90 CYS A O 1
ATOM 690 N N . VAL A 1 91 ? -0.687 1.487 4.269 1.00 93.88 91 VAL A N 1
ATOM 691 C CA . VAL A 1 91 ? -1.184 1.676 2.898 1.00 93.88 91 VAL A CA 1
ATOM 692 C C . VAL A 1 91 ? -0.654 2.980 2.311 1.00 93.88 91 VAL A C 1
ATOM 694 O O . VAL A 1 91 ? -0.086 2.953 1.226 1.00 93.88 91 VAL A O 1
ATOM 697 N N . ILE A 1 92 ? -0.737 4.098 3.036 1.00 96.31 92 ILE A N 1
ATOM 698 C CA . ILE A 1 92 ? -0.207 5.391 2.569 1.00 96.31 92 ILE A CA 1
ATOM 699 C C . ILE A 1 92 ? 1.290 5.283 2.250 1.00 96.31 92 ILE A C 1
ATOM 701 O O . ILE A 1 92 ? 1.729 5.711 1.184 1.00 96.31 92 ILE A O 1
ATOM 705 N N . ALA A 1 93 ? 2.086 4.683 3.138 1.00 97.31 93 ALA A N 1
ATOM 706 C CA . ALA A 1 93 ? 3.519 4.509 2.912 1.00 97.31 93 ALA A CA 1
ATOM 707 C C . ALA A 1 93 ? 3.810 3.619 1.690 1.00 97.31 93 ALA A C 1
ATOM 709 O O . ALA A 1 93 ? 4.727 3.904 0.911 1.00 97.31 93 ALA A O 1
ATOM 710 N N . TYR A 1 94 ? 3.022 2.557 1.503 1.00 95.44 94 TYR A N 1
ATOM 711 C CA . TYR A 1 94 ? 3.133 1.682 0.342 1.00 95.44 94 TYR A CA 1
ATOM 712 C C . TYR A 1 94 ? 2.780 2.413 -0.958 1.00 95.44 94 TYR A C 1
ATOM 714 O O . TYR A 1 94 ? 3.567 2.366 -1.904 1.00 95.44 94 TYR A O 1
ATOM 722 N N . GLU A 1 95 ? 1.669 3.149 -0.986 1.00 95.69 95 GLU A N 1
ATOM 723 C CA . GLU A 1 95 ? 1.257 3.979 -2.122 1.00 95.69 95 GLU A CA 1
ATOM 724 C C . GLU A 1 95 ? 2.355 4.983 -2.489 1.00 95.69 95 GLU A C 1
ATOM 726 O O . GLU A 1 95 ? 2.808 5.014 -3.633 1.00 95.69 95 GLU A O 1
ATOM 731 N N . VAL A 1 96 ? 2.887 5.730 -1.515 1.00 97.56 96 VAL A N 1
ATOM 732 C CA . VAL A 1 96 ? 3.993 6.679 -1.746 1.00 97.56 96 VAL A CA 1
ATOM 733 C C . VAL A 1 96 ? 5.193 5.986 -2.397 1.00 97.56 96 VAL A C 1
ATOM 735 O O . VAL A 1 96 ? 5.760 6.499 -3.367 1.00 97.56 96 VAL A O 1
ATOM 738 N N . ARG A 1 97 ? 5.575 4.797 -1.914 1.00 97.19 97 ARG A N 1
ATOM 739 C CA . ARG A 1 97 ? 6.670 4.013 -2.503 1.00 97.19 97 ARG A CA 1
ATOM 740 C C . ARG A 1 97 ? 6.360 3.594 -3.944 1.00 97.19 97 ARG A C 1
ATOM 742 O O . ARG A 1 97 ? 7.250 3.681 -4.795 1.00 97.19 97 ARG A O 1
ATOM 749 N N . VAL A 1 98 ? 5.147 3.115 -4.213 1.00 95.06 98 VAL A N 1
ATOM 750 C CA . VAL A 1 98 ? 4.720 2.668 -5.548 1.00 95.06 98 VAL A CA 1
ATOM 751 C C . VAL A 1 98 ? 4.709 3.839 -6.524 1.00 95.06 98 VAL A C 1
ATOM 753 O O . VAL A 1 98 ? 5.335 3.741 -7.580 1.00 95.06 98 VAL A O 1
ATOM 756 N N . TYR A 1 99 ? 4.107 4.970 -6.156 1.00 95.44 99 TYR A N 1
ATOM 757 C CA . TYR A 1 99 ? 4.088 6.172 -6.989 1.00 95.44 99 TYR A CA 1
ATOM 758 C C . TYR A 1 99 ? 5.489 6.728 -7.239 1.00 95.44 99 TYR A C 1
ATOM 760 O O . TYR A 1 99 ? 5.807 7.094 -8.370 1.00 95.44 99 TYR A O 1
ATOM 768 N N . ALA A 1 100 ? 6.369 6.731 -6.235 1.00 95.88 100 ALA A N 1
ATOM 769 C CA . ALA A 1 100 ? 7.755 7.151 -6.427 1.00 95.88 100 ALA A CA 1
ATOM 770 C C . ALA A 1 100 ? 8.499 6.245 -7.425 1.00 95.88 100 ALA A C 1
ATOM 772 O O . ALA A 1 100 ? 9.271 6.733 -8.256 1.00 95.88 100 ALA A O 1
ATOM 773 N N . ALA A 1 101 ? 8.275 4.929 -7.370 1.00 92.19 101 ALA A N 1
ATOM 774 C CA . ALA A 1 101 ? 8.849 3.990 -8.330 1.00 92.19 101 ALA A CA 1
ATOM 775 C C . ALA A 1 101 ? 8.264 4.188 -9.737 1.00 92.19 101 ALA A C 1
ATOM 777 O O . ALA A 1 101 ? 9.022 4.249 -10.707 1.00 92.19 101 ALA A O 1
ATOM 778 N N . LEU A 1 102 ? 6.944 4.355 -9.839 1.00 93.44 102 LEU A N 1
ATOM 779 C CA . LEU A 1 102 ? 6.243 4.611 -11.094 1.00 93.44 102 LEU A CA 1
ATOM 780 C C . LEU A 1 102 ? 6.742 5.897 -11.759 1.00 93.44 102 LEU A C 1
ATOM 782 O O . LEU A 1 102 ? 7.075 5.886 -12.940 1.00 93.44 102 LEU A O 1
ATOM 786 N N . TYR A 1 103 ? 6.880 6.981 -10.998 1.00 94.62 103 TYR A N 1
ATOM 787 C CA . TYR A 1 103 ? 7.380 8.258 -11.504 1.00 94.62 103 TYR A CA 1
ATOM 788 C C . TYR A 1 103 ? 8.813 8.147 -12.048 1.00 94.62 103 TYR A C 1
ATOM 790 O O . TYR A 1 103 ? 9.132 8.672 -13.118 1.00 94.62 103 TYR A O 1
ATOM 798 N N . LYS A 1 104 ? 9.689 7.407 -11.354 1.00 91.94 104 LYS A N 1
ATOM 799 C CA . LYS A 1 104 ? 11.058 7.136 -11.828 1.00 91.94 104 LYS A CA 1
ATOM 800 C C . LYS A 1 104 ? 11.068 6.318 -13.119 1.00 91.94 104 LYS A C 1
ATOM 802 O O . LYS A 1 104 ? 11.837 6.620 -14.027 1.00 91.94 104 LYS A O 1
ATOM 807 N N . GL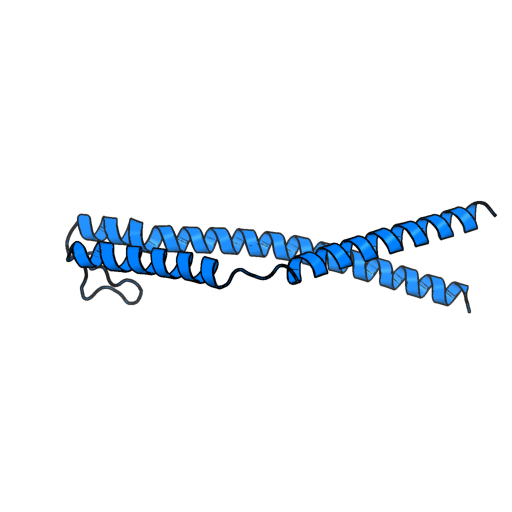N A 1 105 ? 10.213 5.302 -13.218 1.00 85.75 105 GLN A N 1
ATOM 808 C CA . GLN A 1 105 ? 10.098 4.489 -14.430 1.00 85.75 105 GLN A CA 1
ATOM 809 C C . GLN A 1 105 ? 9.554 5.303 -15.604 1.00 85.75 105 GLN A C 1
ATOM 811 O O . GLN A 1 105 ? 10.146 5.284 -16.681 1.00 85.75 105 GLN A O 1
ATOM 816 N N . LEU A 1 106 ? 8.487 6.070 -15.380 1.00 92.06 106 LEU A N 1
ATOM 817 C CA . LEU A 1 106 ? 7.863 6.891 -16.410 1.00 92.06 106 LEU A CA 1
ATOM 818 C C . LEU A 1 106 ? 8.821 7.971 -16.918 1.00 92.06 106 LEU A C 1
ATOM 820 O O . LEU A 1 106 ? 8.997 8.115 -18.121 1.00 92.06 106 LEU A O 1
ATOM 824 N N . SER A 1 107 ? 9.511 8.679 -16.023 1.00 91.19 107 SER A N 1
ATOM 825 C CA . SER A 1 107 ? 10.496 9.692 -16.424 1.00 91.19 107 SER A CA 1
ATOM 826 C C . SER A 1 107 ? 11.668 9.101 -17.216 1.00 91.19 107 SER A C 1
ATOM 828 O O . SER A 1 107 ? 12.089 9.693 -18.211 1.00 91.19 107 SER A O 1
ATOM 830 N N . ALA A 1 108 ? 12.169 7.919 -16.842 1.00 86.81 108 ALA A N 1
ATOM 831 C CA . ALA A 1 108 ? 13.200 7.225 -17.612 1.00 86.81 108 ALA A CA 1
ATOM 832 C C . ALA A 1 108 ? 12.701 6.822 -19.012 1.00 86.81 108 ALA A C 1
ATOM 834 O O . ALA A 1 108 ? 13.392 7.067 -20.002 1.00 86.81 108 ALA A O 1
ATOM 835 N N . MET A 1 109 ? 11.489 6.266 -19.109 1.00 85.50 109 MET A N 1
ATOM 836 C CA . MET A 1 109 ? 10.871 5.889 -20.385 1.00 85.50 109 MET A CA 1
ATOM 837 C C . MET A 1 109 ? 10.632 7.104 -21.286 1.00 85.50 109 MET A C 1
ATOM 839 O O . MET A 1 109 ? 10.963 7.050 -22.467 1.00 85.50 109 MET A O 1
ATOM 843 N N . THR A 1 110 ? 10.150 8.221 -20.738 1.00 90.69 110 THR A N 1
ATOM 844 C CA . THR A 1 110 ? 9.941 9.463 -21.495 1.00 90.69 110 THR A CA 1
ATOM 845 C C . THR A 1 110 ? 11.250 10.018 -22.058 1.00 90.69 110 THR A C 1
ATOM 847 O O . THR A 1 110 ? 11.282 10.444 -23.210 1.00 90.69 110 THR A O 1
ATOM 850 N N . ARG A 1 111 ? 12.352 9.968 -21.294 1.00 87.19 111 ARG A N 1
ATOM 851 C CA . ARG A 1 111 ? 13.678 10.409 -21.775 1.00 87.19 111 ARG A CA 1
ATOM 852 C C . ARG A 1 111 ? 14.222 9.518 -22.892 1.00 87.19 111 ARG A C 1
ATOM 854 O O . ARG A 1 111 ? 14.837 10.016 -23.829 1.00 87.19 111 ARG A O 1
ATOM 861 N N . LEU A 1 112 ? 13.998 8.207 -22.806 1.00 88.69 112 LEU A N 1
ATOM 862 C CA . LEU A 1 112 ? 14.371 7.281 -23.876 1.00 88.69 112 LEU A CA 1
ATOM 863 C C . LEU A 1 112 ? 13.507 7.504 -25.121 1.00 88.69 112 LEU A C 1
ATOM 865 O O . LEU A 1 112 ? 14.032 7.558 -26.232 1.00 88.69 112 LEU A O 1
ATOM 869 N N . ALA A 1 113 ? 12.200 7.694 -24.946 1.00 84.25 113 ALA A N 1
ATOM 870 C CA . ALA A 1 113 ? 11.284 7.975 -26.042 1.00 84.25 113 ALA A CA 1
ATOM 871 C C . ALA A 1 113 ? 11.690 9.252 -26.795 1.00 84.25 113 ALA A C 1
ATOM 873 O O . ALA A 1 113 ? 11.831 9.202 -28.019 1.00 84.25 113 ALA A O 1
ATOM 874 N N . SER A 1 114 ? 11.973 10.352 -26.086 1.00 91.00 114 SER A N 1
ATOM 875 C CA . SER A 1 114 ? 12.412 11.604 -26.716 1.00 91.00 114 SER A CA 1
ATOM 876 C C . SER A 1 114 ? 13.758 11.461 -27.431 1.00 91.00 114 SER A C 1
ATOM 878 O O . SER A 1 114 ? 13.870 11.888 -28.577 1.00 91.00 114 SER A O 1
ATOM 880 N N . ALA A 1 115 ? 14.741 10.779 -26.833 1.00 85.69 115 ALA A N 1
ATOM 881 C CA . ALA A 1 115 ? 16.028 10.516 -27.481 1.00 85.69 115 ALA A CA 1
ATOM 882 C C . ALA A 1 115 ? 15.883 9.660 -28.754 1.00 85.69 115 ALA A C 1
ATOM 884 O O . ALA A 1 115 ? 16.539 9.910 -29.761 1.00 85.69 115 ALA A O 1
ATOM 885 N N . THR A 1 116 ? 14.997 8.658 -28.759 1.00 82.94 116 THR A N 1
ATOM 886 C CA . THR A 1 116 ? 14.742 7.882 -29.986 1.00 82.94 116 THR A CA 1
ATOM 887 C C . THR A 1 116 ? 13.981 8.678 -31.045 1.00 82.94 116 THR A C 1
ATOM 889 O O . THR A 1 116 ? 14.096 8.363 -32.227 1.00 82.94 116 THR A O 1
ATOM 892 N N . ALA A 1 117 ? 13.189 9.681 -30.657 1.00 83.56 117 ALA A N 1
ATOM 893 C CA . ALA A 1 117 ? 12.485 10.547 -31.597 1.00 83.56 117 ALA A CA 1
ATOM 894 C C . ALA A 1 117 ? 13.457 11.491 -32.319 1.00 83.56 117 ALA A C 1
ATOM 896 O O . ALA A 1 117 ? 13.397 11.578 -33.543 1.00 83.56 117 ALA A O 1
ATOM 897 N N . THR A 1 118 ? 14.401 12.107 -31.597 1.00 90.75 118 THR A N 1
ATOM 898 C CA . THR A 1 118 ? 15.426 12.973 -32.209 1.00 90.75 118 THR A CA 1
ATOM 899 C C . THR A 1 118 ? 16.307 12.192 -33.183 1.00 90.75 118 THR A C 1
ATOM 901 O O . THR A 1 118 ? 16.473 12.605 -34.321 1.00 90.75 118 THR A O 1
ATOM 904 N N . MET A 1 119 ? 16.756 10.991 -32.803 1.00 84.44 119 MET A N 1
ATOM 905 C CA . MET A 1 119 ? 17.576 10.142 -33.682 1.00 84.44 119 MET A CA 1
ATOM 906 C C . MET A 1 119 ? 16.838 9.707 -34.957 1.00 84.44 119 MET A C 1
ATOM 908 O O . MET A 1 119 ? 17.453 9.514 -36.004 1.00 84.44 119 MET A O 1
ATOM 912 N N . ARG A 1 120 ? 15.513 9.514 -34.886 1.00 83.88 120 ARG A N 1
ATOM 913 C CA . ARG A 1 120 ? 14.694 9.207 -36.071 1.00 83.88 120 ARG A CA 1
ATOM 914 C C . ARG A 1 120 ? 14.569 10.410 -37.001 1.00 83.88 120 ARG A C 1
ATOM 916 O O . ARG A 1 120 ? 14.520 10.206 -38.209 1.00 83.88 120 ARG A O 1
ATOM 923 N N . GLU A 1 121 ? 14.487 11.613 -36.446 1.00 88.50 121 GLU A N 1
ATOM 924 C CA . GLU A 1 121 ? 14.432 12.862 -37.205 1.00 88.50 121 GLU A CA 1
ATOM 925 C C . GLU A 1 121 ? 15.766 13.134 -37.913 1.00 88.50 121 GLU A C 1
ATOM 927 O O . GLU A 1 121 ? 15.774 13.376 -39.118 1.00 88.50 121 GLU A O 1
ATOM 932 N N . ASP A 1 122 ? 16.892 12.977 -37.216 1.00 84.31 122 ASP A N 1
ATOM 933 C CA . ASP A 1 122 ? 18.228 13.132 -37.807 1.00 84.31 122 ASP A CA 1
ATOM 934 C C . ASP A 1 122 ? 18.447 12.138 -38.959 1.00 84.31 122 ASP A C 1
ATOM 936 O O . ASP A 1 122 ? 18.849 12.524 -40.055 1.00 84.31 122 ASP A O 1
ATOM 940 N N . ALA A 1 123 ? 18.053 10.873 -38.772 1.00 81.38 123 ALA A N 1
ATOM 941 C CA . ALA A 1 123 ? 18.139 9.858 -39.822 1.00 81.38 123 ALA A CA 1
ATOM 942 C C . ALA A 1 123 ? 17.246 10.150 -41.045 1.00 81.38 123 ALA A C 1
ATOM 944 O O . ALA A 1 123 ? 17.552 9.692 -42.144 1.00 81.38 123 ALA A O 1
ATOM 945 N N . ARG A 1 124 ? 16.128 10.877 -40.880 1.00 86.94 124 ARG A N 1
ATOM 946 C CA . ARG A 1 124 ? 15.299 11.322 -42.017 1.00 86.94 124 ARG A CA 1
ATOM 947 C C . ARG A 1 124 ? 15.979 12.437 -42.798 1.00 86.94 124 ARG A C 1
ATOM 949 O O . ARG A 1 124 ? 15.857 12.456 -44.016 1.00 86.94 124 ARG A O 1
ATOM 956 N N . ARG A 1 125 ? 16.689 13.333 -42.110 1.00 92.06 125 ARG A N 1
ATOM 957 C CA . ARG A 1 125 ? 17.415 14.449 -42.732 1.00 92.06 125 ARG A CA 1
ATOM 958 C C . ARG A 1 125 ? 18.608 13.979 -43.552 1.00 92.06 125 ARG A C 1
ATOM 960 O O . ARG A 1 125 ? 18.843 14.530 -44.610 1.00 92.06 125 ARG A O 1
ATOM 967 N N . GLU A 1 126 ? 19.323 12.955 -43.092 1.00 88.56 126 GLU A N 1
ATOM 968 C CA . GLU A 1 126 ? 20.441 12.360 -43.845 1.00 88.56 126 GLU A CA 1
ATOM 969 C C . GLU A 1 126 ? 19.994 11.586 -45.097 1.00 88.56 126 GLU A C 1
ATOM 971 O O . GLU A 1 126 ? 20.800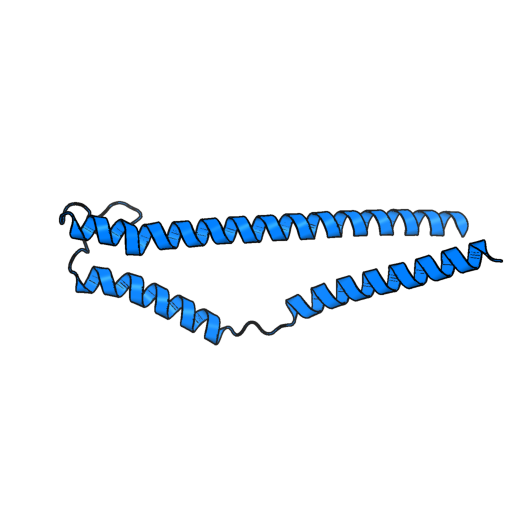 11.334 -45.989 1.00 88.56 126 GLU A O 1
ATOM 976 N N . ALA A 1 127 ? 18.729 11.159 -45.144 1.00 80.44 127 ALA A N 1
ATOM 977 C CA . ALA A 1 127 ? 18.165 10.390 -46.250 1.00 80.44 127 ALA A CA 1
ATOM 978 C C . ALA A 1 127 ? 17.484 11.255 -47.329 1.00 80.44 127 ALA A C 1
ATOM 980 O O . ALA A 1 127 ? 17.052 10.702 -48.342 1.00 80.44 127 ALA A O 1
ATOM 981 N N . ALA A 1 128 ? 17.348 12.562 -47.089 1.00 72.50 128 ALA A N 1
ATOM 982 C CA . ALA A 1 128 ? 16.782 13.548 -48.010 1.00 72.50 128 ALA A CA 1
ATOM 983 C C . ALA A 1 128 ? 17.899 14.292 -48.752 1.00 72.50 128 ALA A C 1
ATOM 985 O O . ALA A 1 128 ? 17.696 14.577 -49.952 1.00 72.50 128 ALA A O 1
#

Secondary structure (DSSP, 8-state):
-HHHHHHHHHHHHHHHHHHHHHHHHHHHHSS---HHHHHHHHHHHHHHHHHHHHHTT-B-S--TT--B-GGG-HHHHHHIIIIIIHHHHHHHHHHHHHHHHHHHHHHHHHHHHHHHHHHHHHHHHTT-

Sequence (128 aa):
CAIAYALSNARKNGGAVGASLMMSSEQRTNRPFDVRRFHAVIWSVSGALATVPWSAGVLGPAGAWCWIDARRGRTAQAFRLMCFYVPVWCVIAYEVRVYAALYKQLSAMTRLASATATMREDARREAA

Radius of gyration: 26.7 Å; chains: 1; bounding box: 55×29×76 Å

pLDDT: mean 81.7, std 12.26, range [55.66, 97.56]